Protein AF-A0A8C6VSG3-F1 (afdb_monomer_lite)

Foldseek 3Di:
DQPDPVQQADDDDDDDPPVDDPQVVLCVHDQRRHQQQSHPVSLVCLLLLHDGRAHPQLVVVVVVCVVVVPDQAQEEEEQEDDDPRHRVRNQSVSQPPSVSPDGGNYHYDYDYPVDPPCVVVCVVPPDPVVVVVVVVVVVVD

Sequence (141 aa):
MNRDWRVSGLLVQLPLPDHINERAVCNAIAPEKDVDGFHIVNIGKLCLDQRSMVPATPAAVWEIIKRAGIETVGKNVLVAGRSKNVGMPIAMLLHTDRHHERPGEVETVVWNSRYPFCRPWMMHVMPLQCQAWIHRVKRDV

Radius of gyration: 17.58 Å; chains: 1; bounding box: 39×26×52 Å

Secondary structure (DSSP, 8-state):
-TT-TT---B---SSPPTTS-HHHHHHHS-GGGBTT--SHHHHHHHHTT-S-PPPHHHHHHHHHHHHTT---TT-EEEEE---TTTHHHHHHHHHB-SSSSSB---EEEEE-TT-GGGHHHHHHHS-HHHHHHHHHHTT--

pLDDT: mean 80.68, std 17.27, range [41.03, 97.5]

Structure (mmCIF, N/CA/C/O backbone):
data_AF-A0A8C6VSG3-F1
#
_entry.id   AF-A0A8C6VSG3-F1
#
loop_
_atom_site.group_PDB
_atom_site.id
_atom_site.type_symbol
_atom_site.label_atom_id
_atom_site.label_alt_id
_atom_site.label_comp_id
_atom_site.label_asym_id
_atom_site.label_entity_id
_atom_site.label_seq_id
_atom_site.pdbx_PDB_ins_code
_atom_site.Cartn_x
_atom_site.Cartn_y
_atom_site.Cartn_z
_atom_site.occupancy
_atom_site.B_iso_or_equiv
_atom_site.auth_seq_id
_atom_site.auth_comp_id
_atom_site.auth_asym_id
_atom_site.auth_atom_id
_atom_site.pdbx_PDB_model_num
ATOM 1 N N . MET A 1 1 ? 4.550 -9.377 -21.526 1.00 90.56 1 MET A N 1
ATOM 2 C CA . MET A 1 1 ? 3.550 -9.423 -20.439 1.00 90.56 1 MET A CA 1
ATOM 3 C C . MET A 1 1 ? 2.714 -8.147 -20.356 1.00 90.56 1 MET A C 1
ATOM 5 O O . MET A 1 1 ? 1.538 -8.238 -20.661 1.00 90.56 1 MET A O 1
ATOM 9 N N . ASN A 1 2 ? 3.275 -6.959 -20.067 1.00 95.31 2 ASN A N 1
ATOM 10 C CA . ASN A 1 2 ? 2.485 -5.705 -20.019 1.00 95.31 2 ASN A CA 1
ATOM 11 C C . ASN A 1 2 ? 1.614 -5.471 -21.267 1.00 95.31 2 ASN A C 1
ATOM 13 O O . ASN A 1 2 ? 0.434 -5.165 -21.148 1.00 95.31 2 ASN A O 1
ATOM 17 N N . ARG A 1 3 ? 2.171 -5.698 -22.463 1.00 96.25 3 ARG A N 1
ATOM 18 C CA . ARG A 1 3 ? 1.467 -5.531 -23.747 1.00 96.25 3 ARG A CA 1
ATOM 19 C C . ARG A 1 3 ? 0.557 -6.704 -24.145 1.00 96.25 3 ARG A C 1
ATOM 21 O O . ARG A 1 3 ? -0.116 -6.612 -25.161 1.00 96.25 3 ARG A O 1
ATOM 28 N N . ASP A 1 4 ? 0.554 -7.810 -23.395 1.00 97.19 4 ASP A N 1
ATOM 29 C CA . ASP A 1 4 ? -0.306 -8.961 -23.704 1.00 97.19 4 ASP A CA 1
ATOM 30 C C . ASP A 1 4 ? -1.702 -8.725 -23.116 1.00 97.19 4 ASP A C 1
ATOM 32 O O . ASP A 1 4 ? -1.858 -8.615 -21.899 1.00 97.19 4 ASP A O 1
ATOM 36 N N . TRP A 1 5 ? -2.713 -8.622 -23.975 1.00 95.31 5 TRP A N 1
ATOM 37 C CA . TRP A 1 5 ? -4.105 -8.372 -23.591 1.00 95.31 5 TRP A CA 1
ATOM 38 C C . TRP A 1 5 ? -4.740 -9.541 -22.826 1.00 95.31 5 TRP A C 1
ATOM 40 O O . TRP A 1 5 ? -5.704 -9.333 -22.098 1.00 95.31 5 TRP A O 1
ATOM 50 N N . ARG A 1 6 ? -4.176 -10.752 -22.931 1.00 97.50 6 ARG A N 1
ATOM 51 C CA . ARG A 1 6 ? -4.628 -11.935 -22.178 1.00 97.50 6 ARG A CA 1
ATOM 52 C C . ARG A 1 6 ? -4.174 -11.909 -20.719 1.00 97.50 6 ARG A C 1
ATOM 54 O O . ARG A 1 6 ? -4.649 -12.703 -19.916 1.00 97.50 6 ARG A O 1
ATOM 61 N N . VAL A 1 7 ? -3.236 -11.023 -20.378 1.00 96.94 7 VAL A N 1
ATOM 62 C CA . VAL A 1 7 ? -2.704 -10.869 -19.022 1.00 96.94 7 VAL A CA 1
ATOM 63 C C . VAL A 1 7 ? -3.353 -9.660 -18.365 1.00 96.94 7 VAL A C 1
ATOM 65 O O . VAL A 1 7 ? -3.039 -8.523 -18.719 1.00 96.94 7 VAL A O 1
ATOM 68 N N . SER A 1 8 ? -4.234 -9.901 -17.395 1.00 95.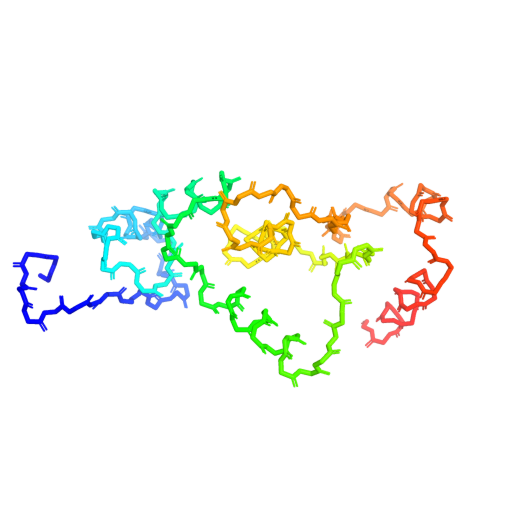56 8 SER A N 1
ATOM 69 C CA . SER A 1 8 ? -4.950 -8.846 -16.662 1.00 95.56 8 SER A CA 1
ATOM 70 C C . SER A 1 8 ? -4.147 -8.246 -15.507 1.00 95.56 8 SER A C 1
ATOM 72 O O . SER A 1 8 ? -4.420 -7.124 -15.101 1.00 95.56 8 SER A O 1
ATOM 74 N N . GLY A 1 9 ? -3.159 -8.975 -14.985 1.00 95.81 9 GLY A N 1
ATOM 75 C CA . GLY A 1 9 ? -2.399 -8.566 -13.811 1.00 95.81 9 GLY A CA 1
ATOM 76 C C . GLY A 1 9 ? -1.030 -9.229 -13.735 1.00 95.81 9 GLY A C 1
ATOM 77 O O . GLY A 1 9 ? -0.816 -10.301 -14.302 1.00 95.81 9 GLY A O 1
ATOM 78 N N . LEU A 1 10 ? -0.105 -8.566 -13.050 1.00 96.25 10 LEU A N 1
ATOM 79 C CA . LEU A 1 10 ? 1.266 -8.993 -12.815 1.00 96.25 10 LEU A CA 1
ATOM 80 C C . LEU A 1 10 ? 1.604 -8.838 -11.338 1.00 96.25 10 LEU A C 1
ATOM 82 O O . LEU A 1 10 ? 1.399 -7.773 -10.760 1.00 96.25 10 LEU A O 1
ATOM 86 N N . LEU A 1 11 ? 2.136 -9.916 -10.772 1.00 94.00 11 LEU A N 1
ATOM 87 C CA . LEU A 1 11 ? 2.572 -10.021 -9.388 1.00 94.00 11 LEU A CA 1
ATOM 88 C C . LEU A 1 11 ? 4.075 -10.291 -9.375 1.00 94.00 11 LEU A C 1
ATOM 90 O O . LEU A 1 11 ? 4.570 -11.079 -10.189 1.00 94.00 11 LEU A O 1
ATOM 94 N N . VAL A 1 12 ? 4.797 -9.643 -8.465 1.00 92.00 12 VAL A N 1
ATOM 95 C CA . VAL A 1 12 ? 6.237 -9.843 -8.278 1.00 92.00 12 VAL A CA 1
ATOM 96 C C . VAL A 1 12 ? 6.465 -10.430 -6.901 1.00 92.00 12 VAL A C 1
ATOM 98 O O . VAL A 1 12 ? 6.236 -9.788 -5.881 1.00 92.00 12 VAL A O 1
ATOM 101 N N . GLN A 1 13 ? 6.973 -11.658 -6.871 1.00 91.25 13 GLN A N 1
ATOM 102 C CA . GLN A 1 13 ? 7.338 -12.293 -5.616 1.00 91.25 13 GLN A CA 1
ATOM 103 C C . GLN A 1 13 ? 8.551 -11.579 -5.003 1.00 91.25 13 GLN A C 1
ATOM 105 O O . GLN A 1 13 ? 9.629 -11.556 -5.593 1.00 91.25 13 GLN A O 1
ATOM 110 N N . LEU A 1 14 ? 8.362 -11.026 -3.805 1.00 89.25 14 LEU A N 1
ATOM 111 C CA . LEU A 1 14 ? 9.407 -10.399 -2.993 1.00 89.25 14 LEU A CA 1
ATOM 112 C C . LEU A 1 14 ? 9.817 -11.329 -1.823 1.00 89.25 14 LEU A C 1
ATOM 114 O O . LEU A 1 14 ? 8.995 -12.154 -1.401 1.00 89.25 14 LEU A O 1
ATOM 118 N N . PRO A 1 15 ? 11.038 -11.195 -1.264 1.00 91.50 15 PRO A N 1
ATOM 119 C CA . PRO A 1 15 ? 12.103 -10.287 -1.700 1.00 91.50 15 PRO A CA 1
ATOM 120 C C . PRO A 1 15 ? 12.810 -10.786 -2.965 1.00 91.50 15 PRO A C 1
ATOM 122 O O . PRO A 1 15 ? 12.874 -11.989 -3.221 1.00 91.50 15 PRO A O 1
ATOM 125 N N . LEU A 1 16 ? 13.358 -9.859 -3.749 1.00 92.25 16 LEU A N 1
ATOM 126 C CA . LEU A 1 16 ? 14.232 -10.210 -4.873 1.00 92.25 16 LEU A CA 1
ATOM 127 C C . LEU A 1 16 ? 15.684 -10.401 -4.396 1.00 92.25 16 LEU A C 1
ATOM 129 O O . LEU A 1 16 ? 16.048 -9.901 -3.332 1.00 92.25 16 LEU A O 1
ATOM 133 N N . PRO A 1 17 ? 16.541 -11.092 -5.175 1.00 96.38 17 PRO A N 1
ATOM 134 C CA . PRO A 1 17 ? 17.979 -11.121 -4.915 1.00 96.38 17 PRO A CA 1
ATOM 135 C C . PRO A 1 17 ? 18.580 -9.710 -4.796 1.00 96.38 17 PRO A C 1
ATOM 137 O O . PRO A 1 17 ? 18.236 -8.836 -5.587 1.00 96.38 17 PRO A O 1
ATOM 140 N N . ASP A 1 18 ? 19.539 -9.514 -3.884 1.00 94.50 18 ASP A N 1
ATOM 141 C CA . ASP A 1 18 ? 20.075 -8.190 -3.497 1.00 94.50 18 ASP A CA 1
ATOM 142 C C . ASP A 1 18 ? 20.621 -7.332 -4.651 1.00 94.50 18 ASP A C 1
ATOM 144 O O . ASP A 1 18 ? 20.648 -6.104 -4.574 1.00 94.50 18 ASP A O 1
ATOM 148 N N . HIS A 1 19 ? 21.074 -7.966 -5.733 1.00 95.81 19 HIS A N 1
ATOM 149 C CA . HIS A 1 19 ? 21.591 -7.272 -6.914 1.00 95.81 19 HIS A CA 1
ATOM 150 C C . HIS A 1 19 ? 20.483 -6.733 -7.837 1.00 95.81 19 HIS A C 1
ATOM 152 O O . HIS A 1 19 ? 20.778 -6.016 -8.794 1.00 95.81 19 HIS A O 1
ATOM 158 N N . ILE A 1 20 ? 19.216 -7.072 -7.581 1.00 96.50 20 ILE A N 1
ATOM 159 C CA . ILE A 1 20 ? 18.061 -6.639 -8.365 1.00 96.50 20 ILE A CA 1
ATOM 160 C C . ILE A 1 20 ? 17.329 -5.526 -7.622 1.00 96.50 20 ILE A C 1
ATOM 162 O O . ILE A 1 20 ? 16.924 -5.655 -6.470 1.00 96.50 20 ILE A O 1
ATOM 166 N N . ASN A 1 21 ? 17.096 -4.414 -8.316 1.00 94.69 21 ASN A N 1
ATOM 167 C CA . ASN A 1 21 ? 16.351 -3.301 -7.750 1.00 94.69 21 ASN A CA 1
ATOM 168 C C . ASN A 1 21 ? 14.841 -3.585 -7.776 1.00 94.69 21 ASN A C 1
ATOM 170 O O . ASN A 1 21 ? 14.185 -3.388 -8.799 1.00 94.69 21 ASN A O 1
ATOM 174 N N . GLU A 1 22 ? 14.285 -3.976 -6.627 1.00 93.00 22 GLU A N 1
ATOM 175 C CA . GLU A 1 22 ? 12.848 -4.233 -6.445 1.00 93.00 22 GLU A CA 1
ATOM 176 C C . GLU A 1 22 ? 11.962 -3.096 -6.958 1.00 93.00 22 GLU A C 1
ATOM 178 O O . GLU A 1 22 ? 10.989 -3.337 -7.667 1.00 93.00 22 GLU A O 1
ATOM 183 N N . ARG A 1 23 ? 12.315 -1.834 -6.676 1.00 91.31 23 ARG A N 1
ATOM 184 C CA . ARG A 1 23 ? 11.511 -0.692 -7.139 1.00 91.31 23 ARG A CA 1
ATOM 185 C C . ARG A 1 23 ? 11.538 -0.547 -8.649 1.00 91.31 23 ARG A C 1
ATOM 187 O O . ARG A 1 23 ? 10.533 -0.139 -9.219 1.00 91.31 23 ARG A O 1
ATOM 194 N N . ALA A 1 24 ? 12.667 -0.836 -9.291 1.00 95.62 24 ALA A N 1
ATOM 195 C CA . ALA A 1 24 ? 12.748 -0.795 -10.745 1.00 95.62 24 ALA A CA 1
ATOM 196 C C . ALA A 1 24 ? 11.845 -1.869 -11.369 1.00 95.62 24 ALA A C 1
ATOM 198 O O . ALA A 1 24 ? 11.131 -1.570 -12.321 1.00 95.62 24 ALA A O 1
ATOM 199 N N . VAL A 1 25 ? 11.816 -3.076 -10.791 1.00 95.50 25 VAL A N 1
ATOM 200 C CA . VAL A 1 25 ? 10.948 -4.169 -11.257 1.00 95.50 25 VAL A CA 1
ATOM 201 C C . VAL A 1 25 ? 9.471 -3.825 -11.053 1.00 95.50 25 VAL A C 1
ATOM 203 O O . VAL A 1 25 ? 8.707 -3.875 -12.015 1.00 95.50 25 VAL A O 1
ATOM 206 N N . CYS A 1 26 ? 9.070 -3.396 -9.852 1.00 94.19 26 CYS A N 1
ATOM 207 C CA . CYS A 1 26 ? 7.680 -3.011 -9.579 1.00 94.19 26 CYS A CA 1
ATOM 208 C C . CYS A 1 26 ? 7.222 -1.841 -10.471 1.00 94.19 26 CYS A C 1
ATOM 210 O O . CYS A 1 26 ? 6.115 -1.858 -11.004 1.00 94.19 26 CYS A O 1
ATOM 212 N N . ASN A 1 27 ? 8.085 -0.847 -10.710 1.00 95.75 27 ASN A N 1
ATOM 213 C CA . ASN A 1 27 ? 7.756 0.284 -11.584 1.00 95.75 27 ASN A CA 1
ATOM 214 C C . ASN A 1 27 ? 7.785 -0.056 -13.084 1.00 95.75 27 ASN A C 1
ATOM 216 O O . ASN A 1 27 ? 7.276 0.723 -13.886 1.00 95.75 27 ASN A O 1
ATOM 220 N N . ALA A 1 28 ? 8.353 -1.196 -13.484 1.00 96.75 28 ALA A N 1
ATOM 221 C CA . ALA A 1 28 ? 8.300 -1.658 -14.870 1.00 96.75 28 ALA A CA 1
ATOM 222 C C . ALA A 1 28 ? 6.939 -2.282 -15.231 1.00 96.75 28 ALA A C 1
ATOM 224 O O . ALA A 1 28 ? 6.621 -2.421 -16.413 1.00 96.75 28 ALA A O 1
ATOM 225 N N . ILE A 1 29 ? 6.131 -2.668 -14.240 1.00 97.00 29 ILE A N 1
ATOM 226 C CA . ILE A 1 29 ? 4.762 -3.163 -14.433 1.00 97.00 29 ILE A CA 1
ATOM 227 C C . ILE A 1 29 ? 3.853 -1.988 -14.789 1.00 97.00 29 ILE A C 1
ATOM 229 O O . ILE A 1 29 ? 3.948 -0.929 -14.173 1.00 97.00 29 ILE A O 1
ATOM 233 N N . ALA A 1 30 ? 2.971 -2.166 -15.775 1.00 97.31 30 ALA A N 1
ATOM 234 C CA . ALA A 1 30 ? 1.971 -1.153 -16.103 1.00 97.31 30 ALA A CA 1
ATOM 235 C C . ALA A 1 30 ? 1.048 -0.912 -14.885 1.00 97.31 30 ALA A C 1
ATOM 237 O O . ALA A 1 30 ? 0.562 -1.900 -14.330 1.00 97.31 30 ALA A O 1
ATOM 238 N N . PRO A 1 31 ? 0.780 0.342 -14.465 1.00 96.44 31 PRO A N 1
ATOM 239 C CA . PRO A 1 31 ? 0.004 0.633 -13.252 1.00 96.44 31 PRO A CA 1
ATOM 240 C C . PRO A 1 31 ? -1.350 -0.087 -13.185 1.00 96.44 31 PRO A C 1
ATOM 242 O O . PRO A 1 31 ? -1.768 -0.542 -12.126 1.00 96.44 31 PRO A O 1
ATOM 245 N N . GLU A 1 32 ? -2.031 -0.216 -14.320 1.00 95.88 32 GLU A N 1
ATOM 246 C CA . GLU A 1 32 ? -3.325 -0.883 -14.459 1.00 95.88 32 GLU A CA 1
ATOM 247 C C . GLU A 1 32 ? -3.256 -2.414 -14.328 1.00 95.88 32 GLU A C 1
ATOM 249 O O . GLU A 1 32 ? -4.282 -3.054 -14.115 1.00 95.88 32 GLU A O 1
ATOM 254 N N . LYS A 1 33 ? -2.057 -3.001 -14.430 1.00 97.06 33 LYS A N 1
ATOM 255 C CA . LYS A 1 33 ? -1.796 -4.437 -14.247 1.00 97.06 33 LYS A CA 1
ATOM 256 C C . LYS A 1 33 ? -1.044 -4.750 -12.954 1.00 97.06 33 LYS A C 1
ATOM 258 O O . LYS A 1 33 ? -0.753 -5.913 -12.700 1.00 97.06 33 LYS A O 1
ATOM 263 N N . ASP A 1 34 ? -0.710 -3.752 -12.149 1.00 95.94 34 ASP A N 1
ATOM 264 C CA . ASP A 1 34 ? 0.005 -3.922 -10.885 1.00 95.94 34 ASP A CA 1
ATOM 265 C C . ASP A 1 34 ? -0.953 -4.403 -9.788 1.00 95.94 34 ASP A C 1
ATOM 267 O O . ASP A 1 34 ? -1.544 -3.606 -9.061 1.00 95.94 34 ASP A O 1
ATOM 271 N N . VAL A 1 35 ? -1.135 -5.722 -9.690 1.00 94.38 35 VAL A N 1
ATOM 272 C CA . VAL A 1 35 ? -2.049 -6.317 -8.699 1.00 94.38 35 VAL A CA 1
ATOM 273 C C . VAL A 1 35 ? -1.478 -6.299 -7.279 1.00 94.38 35 VAL A C 1
ATOM 275 O O . VAL A 1 35 ? -2.240 -6.429 -6.325 1.00 94.38 35 VAL A O 1
ATOM 278 N N . ASP A 1 36 ? -0.165 -6.092 -7.133 1.00 91.50 36 ASP A N 1
ATOM 279 C CA . ASP A 1 36 ? 0.493 -5.917 -5.834 1.00 91.50 36 ASP A CA 1
ATOM 280 C C . ASP A 1 36 ? 0.387 -4.486 -5.297 1.00 91.50 36 ASP A C 1
ATOM 282 O O . ASP A 1 36 ? 0.615 -4.265 -4.108 1.00 91.50 36 ASP A O 1
ATOM 286 N N . GLY A 1 37 ? 0.050 -3.512 -6.148 1.00 92.94 37 GLY A N 1
ATOM 287 C CA . GLY A 1 37 ? -0.124 -2.108 -5.777 1.00 92.94 37 GLY A CA 1
ATOM 288 C C . GLY A 1 37 ? 1.179 -1.372 -5.447 1.00 92.94 37 GLY A C 1
ATOM 289 O O . GLY A 1 37 ? 1.134 -0.332 -4.789 1.00 92.94 37 GLY A O 1
ATOM 290 N N . PHE A 1 38 ? 2.345 -1.889 -5.847 1.00 94.00 38 PHE A N 1
ATOM 291 C CA . PHE A 1 38 ? 3.652 -1.297 -5.522 1.00 94.00 38 PHE A CA 1
ATOM 292 C C . PHE A 1 38 ? 4.182 -0.318 -6.571 1.00 94.00 38 PHE A C 1
ATOM 294 O O . PHE A 1 38 ? 5.219 0.318 -6.350 1.00 94.00 38 PHE A O 1
ATOM 301 N N . HIS A 1 39 ? 3.488 -0.164 -7.695 1.00 95.94 39 HIS A N 1
ATOM 302 C CA . HIS A 1 39 ? 3.833 0.817 -8.707 1.00 95.94 39 HIS A CA 1
ATOM 303 C C . HIS A 1 39 ? 3.675 2.240 -8.143 1.00 95.94 39 HIS A C 1
ATOM 305 O O . HIS A 1 39 ? 2.672 2.576 -7.507 1.00 95.94 39 HIS A O 1
ATOM 311 N N . ILE A 1 40 ? 4.650 3.117 -8.399 1.00 95.00 40 ILE A N 1
ATOM 312 C CA . ILE A 1 40 ? 4.713 4.455 -7.787 1.00 95.00 40 ILE A CA 1
ATOM 313 C C . ILE A 1 40 ? 3.462 5.306 -8.047 1.00 95.00 40 ILE A C 1
ATOM 315 O O . ILE A 1 40 ? 3.017 6.026 -7.158 1.00 95.00 40 ILE A O 1
ATOM 319 N N . VAL A 1 41 ? 2.860 5.188 -9.234 1.00 96.00 41 VAL A N 1
ATOM 320 C CA . VAL A 1 41 ? 1.592 5.850 -9.584 1.00 96.00 41 VAL A CA 1
ATOM 321 C C . VAL A 1 41 ? 0.441 5.352 -8.708 1.00 96.00 41 VAL A C 1
ATOM 323 O O . VAL A 1 41 ? -0.363 6.164 -8.265 1.00 96.00 41 VAL A O 1
ATOM 326 N N . ASN A 1 42 ? 0.357 4.050 -8.424 1.00 94.88 42 ASN A N 1
ATOM 327 C CA . ASN A 1 42 ? -0.712 3.485 -7.599 1.00 94.88 42 ASN A CA 1
ATOM 328 C C . ASN A 1 42 ? -0.588 3.912 -6.136 1.00 94.88 42 ASN A C 1
ATOM 330 O O . ASN A 1 42 ? -1.580 4.333 -5.538 1.00 94.88 42 ASN A O 1
ATOM 334 N N . ILE A 1 43 ? 0.637 3.897 -5.604 1.00 92.81 43 ILE A N 1
ATOM 335 C CA . ILE A 1 43 ? 0.935 4.418 -4.268 1.00 92.81 43 ILE A CA 1
ATOM 336 C C . ILE A 1 43 ? 0.653 5.919 -4.202 1.00 92.81 43 ILE A C 1
ATOM 338 O O . ILE A 1 43 ? -0.040 6.355 -3.295 1.00 92.81 43 ILE A O 1
ATOM 342 N N . GLY A 1 44 ? 1.126 6.711 -5.168 1.00 92.94 44 GLY A N 1
ATOM 343 C CA . GLY A 1 44 ? 0.896 8.157 -5.200 1.00 92.94 44 GLY A CA 1
ATOM 344 C C . GLY A 1 44 ? -0.589 8.516 -5.259 1.00 92.94 44 GLY A C 1
ATOM 345 O O . GLY A 1 44 ? -1.039 9.393 -4.530 1.00 92.94 44 GLY A O 1
ATOM 346 N N . LYS A 1 45 ? -1.370 7.787 -6.062 1.00 92.25 45 LYS A N 1
ATOM 347 C CA . LYS A 1 45 ? -2.831 7.905 -6.088 1.00 92.25 45 LYS A CA 1
ATOM 348 C C . LYS A 1 45 ? -3.458 7.544 -4.742 1.00 92.25 45 LYS A C 1
ATOM 350 O O . LYS A 1 45 ? -4.280 8.308 -4.260 1.00 92.25 45 LYS A O 1
ATOM 355 N N . LEU A 1 46 ? -3.025 6.456 -4.100 1.00 90.38 46 LEU A N 1
ATOM 356 C CA . LEU A 1 46 ? -3.480 6.099 -2.750 1.00 90.38 46 LEU A CA 1
ATOM 357 C C . LEU A 1 46 ? -3.168 7.216 -1.742 1.00 90.38 46 LEU A C 1
ATOM 359 O O . LEU A 1 46 ? -4.003 7.532 -0.902 1.00 90.38 46 LEU A O 1
ATOM 363 N N . CYS A 1 47 ? -1.992 7.844 -1.841 1.00 88.69 47 CYS A N 1
ATOM 364 C CA . CYS A 1 47 ? -1.610 8.956 -0.972 1.00 88.69 47 CYS A CA 1
ATOM 365 C C . CYS A 1 47 ? -2.533 10.173 -1.105 1.00 88.69 47 CYS A C 1
ATOM 367 O O . CYS A 1 47 ? -2.705 10.912 -0.141 1.00 88.69 47 CYS A O 1
ATOM 369 N N . LEU A 1 48 ? -3.065 10.395 -2.305 1.00 88.62 48 LEU A N 1
ATOM 370 C CA . LEU A 1 48 ? -3.945 11.511 -2.644 1.00 88.62 48 LEU A CA 1
ATOM 371 C C . LEU A 1 48 ? -5.429 11.147 -2.529 1.00 88.62 48 LEU A C 1
ATOM 373 O O . LEU A 1 48 ? -6.261 11.901 -3.023 1.00 88.62 48 LEU A O 1
ATOM 377 N N . ASP A 1 49 ? -5.741 9.986 -1.947 1.00 85.88 49 ASP A N 1
ATOM 378 C CA . ASP A 1 49 ? -7.081 9.406 -1.932 1.00 85.88 49 ASP A CA 1
ATOM 379 C C . ASP A 1 49 ? -7.738 9.409 -3.323 1.00 85.88 49 ASP A C 1
ATOM 381 O O . ASP A 1 49 ? -8.812 9.953 -3.560 1.00 85.88 49 ASP A O 1
ATOM 385 N N . GLN A 1 50 ? -7.040 8.827 -4.294 1.00 87.94 50 GLN A N 1
ATOM 386 C CA . GLN A 1 50 ? -7.535 8.608 -5.647 1.00 87.94 50 GLN A CA 1
ATOM 387 C C . GLN A 1 50 ? -7.686 7.115 -5.925 1.00 87.94 50 GLN A C 1
ATOM 389 O O . GLN A 1 50 ? -6.993 6.271 -5.355 1.00 87.94 50 GLN A O 1
ATOM 394 N N . ARG A 1 51 ? -8.555 6.779 -6.883 1.00 87.56 51 ARG A N 1
ATOM 395 C CA . ARG A 1 51 ? -8.733 5.399 -7.352 1.00 87.56 51 ARG A CA 1
ATOM 396 C C . ARG A 1 51 ? -7.427 4.826 -7.905 1.00 87.56 51 ARG A C 1
ATOM 398 O O . ARG A 1 51 ? -6.911 5.295 -8.923 1.00 87.56 51 ARG A O 1
ATOM 405 N N . SER A 1 52 ? -6.942 3.763 -7.277 1.00 91.31 52 SER A N 1
ATOM 406 C CA . SER A 1 52 ? -5.783 2.985 -7.714 1.00 91.31 52 SER A CA 1
ATOM 407 C C . SER A 1 52 ? -5.849 1.543 -7.219 1.00 91.31 52 SER A C 1
ATOM 409 O O . SER A 1 52 ? -6.711 1.184 -6.414 1.00 91.31 52 SER A O 1
ATOM 411 N N . MET A 1 53 ? -4.918 0.718 -7.703 1.00 92.56 53 MET A N 1
ATOM 412 C CA . MET A 1 53 ? -4.612 -0.548 -7.044 1.00 92.56 53 MET A CA 1
ATOM 413 C C . MET A 1 53 ? -3.978 -0.249 -5.682 1.00 92.56 53 MET A C 1
ATOM 415 O O . MET A 1 53 ? -3.038 0.538 -5.580 1.00 92.56 53 MET A O 1
ATOM 419 N N . VAL A 1 54 ? -4.510 -0.864 -4.631 1.00 92.38 54 VAL A N 1
ATOM 420 C CA . VAL A 1 54 ? -4.016 -0.709 -3.258 1.00 92.38 54 VAL A CA 1
ATOM 421 C C . VAL A 1 54 ? -3.148 -1.913 -2.927 1.00 92.38 54 VAL A C 1
ATOM 423 O O . VAL A 1 54 ? -3.516 -3.022 -3.320 1.00 92.38 54 VAL A O 1
ATOM 426 N N . PRO A 1 55 ? -2.048 -1.748 -2.171 1.00 93.88 55 PRO A N 1
ATOM 427 C CA . PRO A 1 55 ? -1.239 -2.893 -1.815 1.00 93.88 55 PRO A CA 1
ATOM 428 C C . PRO A 1 55 ? -2.038 -3.990 -1.114 1.00 93.88 55 PRO A C 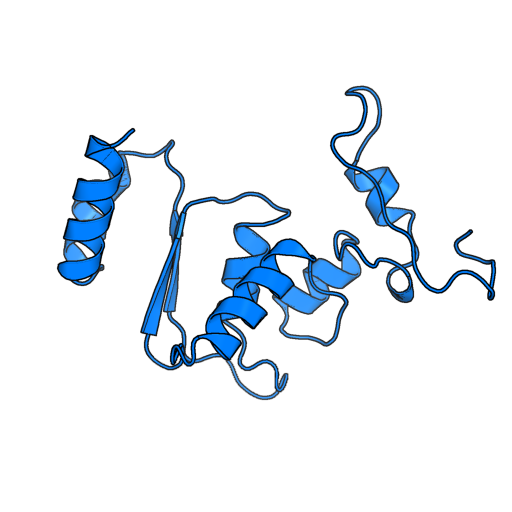1
ATOM 430 O O . PRO A 1 55 ? -2.838 -3.715 -0.212 1.00 93.88 55 PRO A O 1
ATOM 433 N N . ALA A 1 56 ? -1.806 -5.233 -1.537 1.00 92.31 56 ALA A N 1
ATOM 434 C CA . ALA A 1 56 ? -2.656 -6.370 -1.190 1.00 92.31 56 ALA A CA 1
ATOM 435 C C . ALA A 1 56 ? -2.796 -6.572 0.330 1.00 92.31 56 ALA A C 1
ATOM 437 O O . ALA A 1 56 ? -3.902 -6.776 0.830 1.00 92.31 56 ALA A O 1
ATOM 438 N N . THR A 1 57 ? -1.701 -6.448 1.089 1.00 93.00 57 THR A N 1
ATOM 439 C CA . THR A 1 57 ? -1.721 -6.617 2.552 1.00 93.00 57 THR A CA 1
ATOM 440 C C . THR A 1 57 ? -2.547 -5.534 3.265 1.00 93.00 57 THR A C 1
ATOM 442 O O . THR A 1 57 ? -3.455 -5.895 4.014 1.00 93.00 57 THR A O 1
ATOM 445 N N . PRO A 1 58 ? -2.319 -4.223 3.047 1.00 93.12 58 PRO A N 1
ATOM 446 C CA . PRO A 1 58 ? -3.224 -3.177 3.529 1.00 93.12 58 PRO A CA 1
ATOM 447 C C . PRO A 1 58 ? -4.689 -3.388 3.140 1.00 93.12 58 PRO A C 1
ATOM 449 O O . PRO A 1 58 ? -5.575 -3.245 3.982 1.00 93.12 58 PRO A O 1
ATOM 452 N N . ALA A 1 59 ? -4.953 -3.762 1.885 1.00 91.81 59 ALA A N 1
ATOM 453 C CA . ALA A 1 59 ? -6.310 -4.028 1.421 1.00 91.81 59 ALA A CA 1
ATOM 454 C C . ALA A 1 59 ? -6.960 -5.185 2.198 1.00 91.81 59 ALA A C 1
ATOM 456 O O . ALA A 1 59 ? -8.116 -5.072 2.607 1.00 91.81 59 ALA A O 1
ATOM 457 N N . ALA A 1 60 ? -6.209 -6.255 2.470 1.00 93.06 60 ALA A N 1
ATOM 458 C CA . ALA A 1 60 ? -6.670 -7.386 3.267 1.00 93.06 60 ALA A CA 1
ATOM 459 C C . ALA A 1 60 ? -6.951 -6.997 4.728 1.00 93.06 60 ALA A C 1
ATOM 461 O O . ALA A 1 60 ? -8.007 -7.346 5.250 1.00 93.06 60 ALA A O 1
ATOM 462 N N . VAL A 1 61 ? -6.057 -6.239 5.377 1.00 92.44 61 VAL A N 1
ATOM 463 C CA . VAL A 1 61 ? -6.267 -5.739 6.753 1.00 92.44 61 VAL A CA 1
ATOM 464 C C . VAL A 1 61 ? -7.548 -4.913 6.841 1.00 92.44 61 VAL A C 1
ATOM 466 O O . VAL A 1 61 ? -8.348 -5.104 7.753 1.00 92.44 61 VAL A O 1
ATOM 469 N N . TRP A 1 62 ? -7.779 -4.037 5.867 1.00 89.19 62 TRP A N 1
ATOM 470 C CA . TRP A 1 62 ? -9.006 -3.252 5.798 1.00 89.19 62 TRP A CA 1
ATOM 471 C C . TRP A 1 62 ? -10.261 -4.116 5.641 1.00 89.19 62 TRP A C 1
ATOM 473 O O . TRP A 1 62 ? -11.252 -3.910 6.340 1.00 89.19 62 TRP A O 1
ATOM 483 N N . GLU A 1 63 ? -10.232 -5.106 4.749 1.00 91.06 63 GLU A N 1
ATOM 484 C CA . GLU A 1 63 ? -11.368 -6.014 4.576 1.00 91.06 63 GLU A CA 1
ATOM 485 C C . GLU A 1 63 ? -11.636 -6.852 5.833 1.00 91.06 63 GLU A C 1
ATOM 487 O O . GLU A 1 63 ? -12.796 -7.106 6.157 1.00 91.06 63 GLU A O 1
ATOM 492 N N . ILE A 1 64 ? -10.599 -7.216 6.593 1.00 93.81 64 ILE A N 1
ATOM 493 C CA . ILE A 1 64 ? -10.752 -7.859 7.905 1.00 93.81 64 ILE A CA 1
ATOM 494 C C . ILE A 1 64 ? -11.461 -6.919 8.890 1.00 93.81 64 ILE A C 1
ATOM 496 O O . ILE A 1 64 ? -12.440 -7.333 9.507 1.00 93.81 64 ILE A O 1
ATOM 500 N N . ILE A 1 65 ? -11.025 -5.658 9.007 1.00 89.38 65 ILE A N 1
ATOM 501 C CA . ILE A 1 65 ? -11.648 -4.644 9.881 1.00 89.38 65 ILE A CA 1
ATOM 502 C C . ILE A 1 65 ? -13.137 -4.478 9.548 1.00 89.38 65 ILE A C 1
ATOM 504 O O . ILE A 1 65 ? -13.984 -4.538 10.441 1.00 89.38 65 ILE A O 1
ATOM 508 N N . LYS A 1 66 ? -13.466 -4.351 8.255 1.00 86.75 66 LYS A N 1
ATOM 509 C CA . LYS A 1 66 ? -14.851 -4.233 7.782 1.00 86.75 66 LYS A CA 1
ATOM 510 C C . LYS A 1 66 ? -15.695 -5.451 8.128 1.00 86.75 66 LYS A C 1
ATOM 512 O O . LYS A 1 66 ? -16.793 -5.307 8.655 1.00 86.75 66 LYS A O 1
ATOM 517 N N . ARG A 1 67 ? -15.198 -6.656 7.835 1.00 92.19 67 ARG A N 1
ATOM 518 C CA . ARG A 1 67 ? -15.922 -7.909 8.111 1.00 92.19 67 ARG A CA 1
ATOM 519 C C . ARG A 1 67 ? -16.086 -8.175 9.605 1.00 92.19 67 ARG A C 1
ATOM 521 O O . ARG A 1 67 ? -17.036 -8.844 9.989 1.00 92.19 67 ARG A O 1
ATOM 528 N N . ALA A 1 68 ? -15.192 -7.637 10.431 1.00 94.25 68 ALA A N 1
ATOM 529 C CA . ALA A 1 68 ? -15.299 -7.679 11.883 1.00 94.25 68 ALA A CA 1
ATOM 530 C C . ALA A 1 68 ? -16.320 -6.672 12.453 1.00 94.25 68 ALA A C 1
ATOM 532 O O . ALA A 1 68 ? -16.591 -6.715 13.650 1.00 94.25 68 ALA A O 1
ATOM 533 N N . GLY A 1 69 ? -16.879 -5.771 11.634 1.00 89.06 69 GLY A N 1
ATOM 534 C CA . GLY A 1 69 ? -17.828 -4.750 12.089 1.00 89.06 69 GLY A CA 1
ATOM 535 C C . GLY A 1 69 ? -17.195 -3.678 12.980 1.00 89.06 69 GLY A C 1
ATOM 536 O O . GLY A 1 69 ? -17.886 -3.077 13.799 1.00 89.06 69 GLY A O 1
ATOM 537 N N . ILE A 1 70 ? -15.883 -3.455 12.860 1.00 86.12 70 ILE A N 1
ATOM 538 C CA . ILE A 1 70 ? -15.169 -2.451 13.653 1.00 86.12 70 ILE A CA 1
ATOM 539 C C . ILE A 1 70 ? -15.369 -1.080 13.002 1.00 86.12 70 ILE A C 1
ATOM 541 O O . ILE A 1 70 ? -14.914 -0.840 11.885 1.00 86.12 70 ILE A O 1
ATOM 545 N N . GLU A 1 71 ? -16.029 -0.171 13.717 1.00 84.69 71 GLU A N 1
ATOM 546 C CA . GLU A 1 71 ? -16.159 1.227 13.311 1.00 84.69 71 GLU A CA 1
ATOM 547 C C . GLU A 1 71 ? -14.805 1.939 13.428 1.00 84.69 71 GLU A C 1
ATOM 549 O O . GLU A 1 71 ? -14.195 1.956 14.499 1.00 84.69 71 GLU A O 1
ATOM 554 N N . THR A 1 72 ? -14.331 2.525 12.328 1.00 81.81 72 THR A N 1
ATOM 555 C CA . THR A 1 72 ? -13.055 3.256 12.280 1.00 81.81 72 THR A CA 1
ATOM 556 C C . THR A 1 72 ? -13.228 4.769 12.351 1.00 81.81 72 THR A C 1
ATOM 558 O O . THR A 1 72 ? -12.313 5.454 12.793 1.00 81.81 72 THR A O 1
ATOM 561 N N . VAL A 1 73 ? -14.388 5.288 11.942 1.00 82.81 73 VAL A N 1
ATOM 562 C CA . VAL A 1 73 ? -14.701 6.725 11.908 1.00 82.81 73 VAL A CA 1
ATOM 563 C C . VAL A 1 73 ? -14.606 7.318 13.317 1.00 82.81 73 VAL A C 1
ATOM 565 O O . VAL A 1 73 ? -15.123 6.746 14.279 1.00 82.81 73 VAL A O 1
ATOM 568 N N . GLY A 1 74 ? -13.885 8.434 13.456 1.00 80.75 74 GLY A N 1
ATOM 569 C CA . GLY A 1 74 ? -13.662 9.105 14.737 1.00 80.75 74 GLY A CA 1
ATOM 570 C C . GLY A 1 74 ? -12.799 8.316 15.728 1.00 80.75 74 GLY A C 1
ATOM 571 O O . GLY A 1 74 ? -12.772 8.649 16.915 1.00 80.75 74 GLY A O 1
ATOM 572 N N . LYS A 1 75 ? -12.129 7.240 15.292 1.00 84.12 75 LYS A N 1
ATOM 573 C CA . LYS A 1 75 ? -11.223 6.454 16.139 1.00 84.12 75 LYS A CA 1
ATOM 574 C C . LYS A 1 75 ? -9.766 6.827 15.899 1.00 84.12 75 LYS A C 1
ATOM 576 O O . LYS A 1 75 ? -9.370 7.255 14.818 1.00 84.12 75 LYS A O 1
ATOM 581 N N . ASN A 1 76 ? -8.958 6.542 16.915 1.00 85.56 76 ASN A N 1
ATOM 582 C CA . ASN A 1 76 ? -7.511 6.682 16.856 1.00 85.56 76 ASN A CA 1
ATOM 583 C C . ASN A 1 76 ? -6.892 5.330 16.516 1.00 85.56 76 ASN A C 1
ATOM 585 O O . ASN A 1 76 ? -7.097 4.353 17.243 1.00 85.56 76 ASN A O 1
ATOM 589 N N . VAL A 1 77 ? -6.099 5.273 15.448 1.00 86.75 77 VAL A N 1
ATOM 590 C CA . VAL A 1 77 ? -5.421 4.049 15.016 1.00 86.75 77 VAL A CA 1
ATOM 591 C C . VAL A 1 77 ? -3.910 4.188 15.164 1.00 86.75 77 VAL A C 1
ATOM 593 O O . VAL A 1 77 ? -3.297 5.146 14.698 1.00 86.75 77 VAL A O 1
ATOM 596 N N . LEU A 1 78 ? -3.289 3.193 15.802 1.00 88.25 78 LEU A N 1
ATOM 597 C CA . LEU A 1 78 ? -1.838 3.056 15.868 1.00 88.25 78 LEU A CA 1
ATOM 598 C C . LEU A 1 78 ? -1.367 2.028 14.843 1.00 88.25 78 LEU A C 1
ATOM 600 O O . LEU A 1 78 ? -1.651 0.838 14.968 1.00 88.25 78 LEU A O 1
ATOM 604 N N . VAL A 1 79 ? -0.551 2.471 13.893 1.00 90.06 79 VAL A N 1
ATOM 605 C CA . VAL A 1 79 ? 0.165 1.581 12.982 1.00 90.06 79 VAL A CA 1
ATOM 606 C C . VAL A 1 79 ? 1.590 1.387 13.489 1.00 90.06 79 VAL A C 1
ATOM 608 O O . VAL A 1 79 ? 2.429 2.289 13.436 1.00 90.06 79 VAL A O 1
ATOM 611 N N . ALA A 1 80 ? 1.883 0.188 13.987 1.00 88.00 80 ALA A N 1
ATOM 612 C CA . ALA A 1 80 ? 3.220 -0.193 14.427 1.00 88.00 80 AL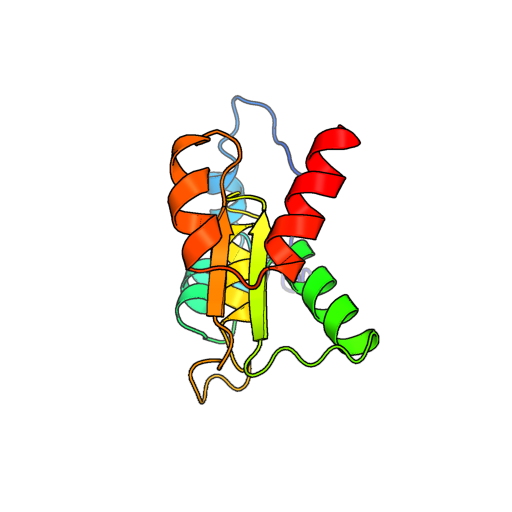A A CA 1
ATOM 613 C C . ALA A 1 80 ? 4.046 -0.717 13.240 1.00 88.00 80 ALA A C 1
ATOM 615 O O . ALA A 1 80 ? 4.021 -1.900 12.913 1.00 88.00 80 ALA A O 1
ATOM 616 N N . GLY A 1 81 ? 4.797 0.174 12.594 1.00 84.88 81 GLY A N 1
ATOM 617 C CA . GLY A 1 81 ? 5.651 -0.150 11.453 1.00 84.88 81 GLY A CA 1
ATOM 618 C C . GLY A 1 81 ? 5.552 0.889 10.340 1.00 84.88 81 GLY A C 1
ATOM 619 O O . GLY A 1 81 ? 4.480 1.389 10.027 1.00 84.88 81 GLY A O 1
ATOM 620 N N . ARG A 1 82 ? 6.690 1.196 9.705 1.00 86.94 82 ARG A N 1
ATOM 621 C CA . ARG A 1 82 ? 6.812 2.235 8.660 1.00 86.94 82 ARG A CA 1
ATOM 622 C C . ARG A 1 82 ? 7.273 1.698 7.304 1.00 86.94 82 ARG A C 1
ATOM 624 O O . ARG A 1 82 ? 7.915 2.415 6.534 1.00 86.94 82 ARG A O 1
ATOM 631 N N . SER A 1 83 ? 7.066 0.406 7.051 1.00 88.75 83 SER A N 1
ATOM 632 C CA . SER A 1 83 ? 7.469 -0.188 5.776 1.00 88.75 83 SER A CA 1
ATOM 633 C C . SER A 1 83 ? 6.722 0.495 4.631 1.00 88.75 83 SER A C 1
ATOM 635 O O . SER A 1 83 ? 5.559 0.876 4.767 1.00 88.75 83 SER A O 1
ATOM 637 N N . LYS A 1 84 ? 7.403 0.652 3.495 1.00 85.50 84 LYS A N 1
ATOM 638 C CA . LYS A 1 84 ? 6.825 1.309 2.314 1.00 85.50 84 LYS A CA 1
ATOM 639 C C . LYS A 1 84 ? 5.712 0.484 1.663 1.00 85.50 84 LYS A C 1
ATOM 641 O O . LYS A 1 84 ? 4.883 1.053 0.973 1.00 85.50 84 LYS A O 1
ATOM 646 N N . ASN A 1 85 ? 5.683 -0.820 1.936 1.00 86.19 85 ASN A N 1
ATOM 647 C CA . ASN A 1 85 ? 4.775 -1.770 1.296 1.00 86.19 85 ASN A CA 1
ATOM 648 C C . ASN A 1 85 ? 3.554 -2.104 2.172 1.00 86.19 85 ASN A C 1
ATOM 650 O O . ASN A 1 85 ? 2.527 -2.515 1.647 1.00 86.19 85 ASN A O 1
ATOM 654 N N . VAL A 1 86 ? 3.657 -1.947 3.502 1.00 91.00 86 VAL A N 1
ATOM 655 C CA . VAL A 1 86 ? 2.579 -2.323 4.438 1.00 91.00 86 VAL A CA 1
ATOM 656 C C . VAL A 1 86 ? 2.235 -1.185 5.389 1.00 91.00 86 VAL A C 1
ATOM 658 O O . VAL A 1 86 ? 1.126 -0.674 5.327 1.00 91.00 86 VAL A O 1
ATOM 661 N N . GLY A 1 87 ? 3.180 -0.757 6.233 1.00 91.25 87 GLY A N 1
ATOM 662 C CA . GLY A 1 87 ? 2.907 0.179 7.329 1.00 91.25 87 GLY A CA 1
ATOM 663 C C . GLY A 1 87 ? 2.445 1.560 6.865 1.00 91.25 87 GLY A C 1
ATOM 664 O O . GLY A 1 87 ? 1.431 2.062 7.335 1.00 91.25 87 GLY A O 1
ATOM 665 N N . MET A 1 88 ? 3.145 2.164 5.902 1.00 90.19 88 MET A N 1
ATOM 666 C CA . MET A 1 88 ? 2.702 3.451 5.359 1.00 90.19 88 MET A CA 1
ATOM 667 C C . MET A 1 88 ? 1.392 3.308 4.563 1.00 90.19 88 MET A C 1
ATOM 669 O O . MET A 1 88 ? 0.454 4.043 4.857 1.00 90.19 88 MET A O 1
ATOM 673 N N . PRO A 1 89 ? 1.251 2.346 3.627 1.00 92.56 89 PRO A N 1
ATOM 674 C CA . PRO A 1 89 ? 0.005 2.203 2.877 1.00 92.56 89 PRO A CA 1
ATOM 675 C C . PRO A 1 89 ? -1.242 1.913 3.725 1.00 92.56 89 PRO A C 1
ATOM 677 O O . PRO A 1 89 ? -2.291 2.470 3.424 1.00 92.56 89 PRO A O 1
ATOM 680 N N . ILE A 1 90 ? -1.164 1.092 4.785 1.00 92.62 90 ILE A N 1
ATOM 681 C CA . ILE A 1 90 ? -2.332 0.864 5.658 1.00 92.62 90 ILE A CA 1
ATOM 682 C C . ILE A 1 90 ? -2.700 2.122 6.439 1.00 92.62 90 ILE A C 1
ATOM 684 O O . ILE A 1 90 ? -3.880 2.404 6.600 1.00 92.62 90 ILE A O 1
ATOM 688 N N . ALA A 1 91 ? -1.709 2.910 6.865 1.00 91.06 91 ALA A N 1
ATOM 689 C CA . ALA A 1 91 ? -1.967 4.177 7.534 1.00 91.06 91 ALA A CA 1
ATOM 690 C C . ALA A 1 91 ? -2.713 5.156 6.618 1.00 91.06 91 ALA A C 1
ATOM 692 O O . ALA A 1 91 ? -3.661 5.801 7.048 1.00 91.06 91 ALA A O 1
ATOM 693 N N . MET A 1 92 ? -2.324 5.211 5.343 1.00 89.62 92 MET A N 1
ATOM 694 C CA . MET A 1 92 ? -3.022 6.020 4.343 1.00 89.62 92 MET A CA 1
ATOM 695 C C . MET A 1 92 ? -4.429 5.495 4.096 1.00 89.62 92 MET A C 1
ATOM 697 O O . MET A 1 92 ? -5.372 6.264 4.136 1.00 89.62 92 MET A O 1
ATOM 701 N N . LEU A 1 93 ? -4.588 4.183 3.928 1.00 88.25 93 LEU A N 1
ATOM 702 C CA . LEU A 1 93 ? -5.882 3.557 3.668 1.00 88.25 93 LEU A CA 1
ATOM 703 C C . LEU A 1 93 ? -6.897 3.749 4.802 1.00 88.25 93 LEU A C 1
ATOM 705 O O . LEU A 1 93 ? -8.091 3.809 4.542 1.00 88.25 93 LEU A O 1
ATOM 709 N N . LEU A 1 94 ? -6.427 3.808 6.048 1.00 87.75 94 LEU A N 1
ATOM 710 C CA . LEU A 1 94 ? -7.260 4.090 7.218 1.00 87.75 94 LEU A CA 1
ATOM 711 C C . LEU A 1 94 ? -7.629 5.572 7.324 1.00 87.75 94 LEU A C 1
ATOM 713 O O . LEU A 1 94 ? -8.629 5.893 7.952 1.00 87.75 94 LEU A O 1
ATOM 717 N N . HIS A 1 95 ? -6.831 6.455 6.723 1.00 81.56 95 HIS A N 1
ATOM 718 C CA . HIS A 1 95 ? -7.060 7.896 6.705 1.00 81.56 95 HIS A CA 1
ATOM 719 C C . HIS A 1 95 ? -8.056 8.338 5.622 1.00 81.56 95 HIS A C 1
ATOM 721 O O . HIS A 1 95 ? -8.479 9.490 5.626 1.00 81.56 95 HIS A O 1
ATOM 727 N N . THR A 1 96 ? -8.437 7.461 4.689 1.00 75.00 96 THR A N 1
ATOM 728 C CA . THR A 1 96 ? -9.389 7.802 3.624 1.00 75.00 96 THR A CA 1
AT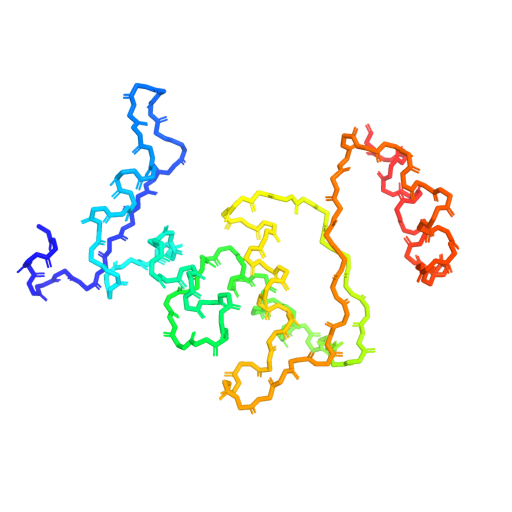OM 729 C C . THR A 1 96 ? -10.814 7.361 3.947 1.00 75.00 96 THR A C 1
ATOM 731 O O . THR A 1 96 ? -11.028 6.392 4.676 1.00 75.00 96 THR A O 1
ATOM 734 N N . ASP A 1 97 ? -11.810 8.055 3.387 1.00 68.75 97 ASP A N 1
ATOM 735 C CA . ASP A 1 97 ? -13.221 7.638 3.448 1.00 68.75 97 ASP A CA 1
ATOM 736 C C . ASP A 1 97 ? -13.587 6.616 2.348 1.00 68.75 97 ASP A C 1
ATOM 738 O O . ASP A 1 97 ? -14.685 6.057 2.344 1.00 68.75 97 ASP A O 1
ATOM 742 N N . ARG A 1 98 ? -12.646 6.364 1.419 1.00 61.44 98 ARG A N 1
ATOM 743 C CA . ARG A 1 98 ? -12.751 5.545 0.196 1.00 61.44 98 ARG A CA 1
ATOM 744 C C . ARG A 1 98 ? -13.814 5.960 -0.821 1.00 61.44 98 ARG A C 1
ATOM 746 O O . ARG A 1 98 ? -13.863 5.350 -1.894 1.00 61.44 98 ARG A O 1
ATOM 753 N N . HIS A 1 99 ? -14.632 6.962 -0.528 1.00 62.06 99 HIS A N 1
ATOM 754 C CA . HIS A 1 99 ? -15.513 7.572 -1.512 1.00 62.06 99 HIS A CA 1
ATOM 755 C C . HIS A 1 99 ? -14.754 8.549 -2.413 1.00 62.06 99 HIS A C 1
ATOM 757 O O . HIS A 1 99 ? -15.298 8.946 -3.439 1.00 62.06 99 HIS A O 1
ATOM 763 N N . HIS A 1 100 ? -13.487 8.859 -2.092 1.00 64.31 100 HIS A N 1
ATOM 764 C CA . HIS A 1 100 ? -12.681 9.866 -2.796 1.00 64.31 100 HIS A CA 1
ATOM 765 C C . HIS A 1 100 ? -13.355 11.246 -2.744 1.00 64.31 100 HIS A C 1
ATOM 767 O O . HIS A 1 100 ? -13.133 12.092 -3.610 1.00 64.31 100 HIS A O 1
ATOM 773 N N . GLU A 1 101 ? -14.235 11.444 -1.758 1.00 48.69 101 GLU A N 1
ATOM 774 C CA . GLU A 1 101 ? -15.152 12.579 -1.654 1.00 48.69 101 GLU A CA 1
ATOM 775 C C . GLU A 1 101 ? -14.878 13.409 -0.396 1.00 48.69 101 GLU A C 1
ATOM 777 O O . GLU A 1 101 ? -15.097 14.624 -0.423 1.00 48.69 101 GLU A O 1
ATOM 782 N N . ARG A 1 102 ? -14.386 12.802 0.697 1.00 47.16 102 ARG A N 1
ATOM 783 C CA . ARG A 1 102 ? -14.091 13.496 1.959 1.00 47.16 102 ARG A CA 1
ATOM 784 C C . ARG A 1 102 ? -12.808 12.969 2.621 1.00 47.16 102 ARG A C 1
ATOM 786 O O . ARG A 1 102 ? -12.476 11.793 2.500 1.00 47.16 102 ARG A O 1
ATOM 793 N N . PRO A 1 103 ? -12.086 13.813 3.377 1.00 53.72 103 PRO A N 1
ATOM 794 C CA . PRO A 1 103 ? -11.020 13.340 4.258 1.00 53.72 103 PRO A CA 1
ATOM 795 C C . PRO A 1 103 ? -11.589 12.329 5.265 1.00 53.72 103 PRO A C 1
ATOM 797 O O . PRO A 1 103 ? -12.632 12.592 5.865 1.00 53.72 103 PRO A O 1
ATOM 800 N N . GLY A 1 104 ? -10.928 11.185 5.465 1.00 61.41 104 GLY A N 1
ATOM 801 C CA . GLY A 1 104 ? -11.364 10.214 6.465 1.00 61.41 104 GLY A CA 1
ATOM 802 C C . GLY A 1 104 ? -11.194 10.772 7.878 1.00 61.41 104 GLY A C 1
ATOM 803 O O . GLY A 1 104 ? -10.180 11.381 8.214 1.00 61.41 104 GLY A O 1
AT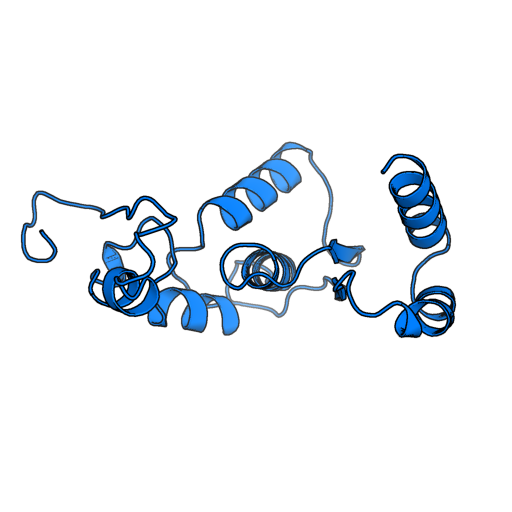OM 804 N N . GLU A 1 105 ? -12.186 10.547 8.735 1.00 63.38 105 GLU A N 1
ATOM 805 C CA . GLU A 1 105 ? -12.229 11.085 10.105 1.00 63.38 105 GLU A CA 1
ATOM 806 C C . GLU A 1 105 ? -11.426 10.224 11.101 1.00 63.38 105 GLU A C 1
ATOM 808 O O . GLU A 1 105 ? -11.785 10.102 12.271 1.00 63.38 105 GLU A O 1
ATOM 813 N N . VAL A 1 106 ? -10.366 9.563 10.630 1.00 75.12 106 VAL A N 1
ATOM 814 C CA . VAL A 1 106 ? -9.525 8.667 11.434 1.00 75.12 106 VAL A CA 1
ATOM 815 C C . VAL A 1 106 ? -8.186 9.333 11.704 1.00 75.12 106 VAL A C 1
ATOM 817 O O . VAL A 1 106 ? -7.410 9.625 10.785 1.00 75.12 106 VAL A O 1
ATOM 820 N N . GLU A 1 107 ? -7.867 9.504 12.983 1.00 74.50 107 GLU A N 1
ATOM 821 C CA . GLU A 1 107 ? -6.543 9.949 13.399 1.00 74.50 107 GLU A CA 1
ATOM 822 C C . GLU A 1 107 ? -5.588 8.754 13.398 1.00 74.50 107 GLU A C 1
ATOM 824 O O . GLU A 1 107 ? -5.729 7.808 14.178 1.00 74.50 107 GLU A O 1
ATOM 829 N N . THR A 1 108 ? -4.598 8.783 12.507 1.00 76.19 108 THR A N 1
ATOM 830 C CA . THR A 1 108 ? -3.636 7.687 12.364 1.00 76.19 108 THR A CA 1
ATOM 831 C C . THR A 1 108 ? -2.247 8.108 12.825 1.00 76.19 108 THR A C 1
ATOM 833 O O . THR A 1 108 ? -1.660 9.056 12.308 1.00 76.19 108 THR A O 1
ATOM 836 N N . VAL A 1 109 ? -1.677 7.349 13.761 1.00 79.81 109 VAL A N 1
ATOM 837 C CA . VAL A 1 109 ? -0.302 7.526 14.240 1.00 79.81 109 VAL A CA 1
ATOM 838 C C . VAL A 1 109 ? 0.558 6.367 13.744 1.00 79.81 109 VAL A C 1
ATOM 840 O O . VAL A 1 109 ? 0.276 5.204 14.031 1.00 79.81 109 VAL A O 1
ATOM 843 N N . VAL A 1 110 ? 1.644 6.673 13.030 1.00 80.12 110 VAL A N 1
ATOM 844 C CA . VAL A 1 110 ? 2.623 5.673 12.574 1.00 80.12 110 VAL A CA 1
ATOM 845 C C . VAL A 1 110 ? 3.823 5.656 13.517 1.00 80.12 110 VAL A C 1
ATOM 847 O O . VAL A 1 110 ? 4.482 6.676 13.718 1.00 80.12 110 VAL A O 1
ATOM 850 N N . TRP A 1 111 ? 4.147 4.488 14.072 1.00 79.38 111 TRP A N 1
ATOM 851 C CA . TRP A 1 111 ? 5.238 4.323 15.034 1.00 79.38 111 TRP A CA 1
ATOM 852 C C . TRP A 1 111 ? 6.367 3.420 14.521 1.00 79.38 111 TRP A C 1
ATOM 854 O O . TRP A 1 111 ? 6.153 2.453 13.789 1.00 79.38 111 TRP A O 1
ATOM 864 N N . ASN A 1 112 ? 7.598 3.723 14.945 1.00 76.19 112 ASN A N 1
ATOM 865 C CA . ASN A 1 112 ? 8.799 2.940 14.662 1.00 76.19 112 ASN A CA 1
ATOM 866 C C . ASN A 1 112 ? 9.481 2.523 15.973 1.00 76.19 112 ASN A C 1
ATOM 868 O O . ASN A 1 112 ? 9.883 3.371 16.771 1.00 76.19 112 ASN A O 1
ATOM 872 N N . SER A 1 113 ? 9.689 1.215 16.140 1.00 67.06 113 SER A N 1
ATOM 873 C CA . SER A 1 113 ? 10.303 0.611 17.328 1.00 67.06 113 SER A CA 1
ATOM 874 C C . SER A 1 113 ? 11.713 1.107 17.644 1.00 67.06 113 SER A C 1
ATOM 876 O O . SER A 1 113 ? 12.128 1.057 18.800 1.00 67.06 113 SER A O 1
ATOM 878 N N . ARG A 1 114 ? 12.431 1.644 16.649 1.00 63.25 114 ARG A N 1
ATOM 879 C CA . ARG A 1 114 ? 13.814 2.122 16.795 1.00 63.25 114 ARG A CA 1
ATOM 880 C C . ARG A 1 114 ? 13.948 3.449 17.563 1.00 63.25 114 ARG A C 1
ATOM 882 O O . ARG A 1 114 ? 15.065 3.821 17.903 1.00 63.25 114 ARG A O 1
ATOM 889 N N . TYR A 1 115 ? 12.846 4.144 17.862 1.00 56.22 115 TYR A N 1
ATOM 890 C CA . TYR A 1 115 ? 12.861 5.406 18.614 1.00 56.22 115 TYR A CA 1
ATOM 891 C C . TYR A 1 115 ? 12.139 5.268 19.967 1.00 56.22 115 TYR A C 1
ATOM 893 O O . TYR A 1 115 ? 10.925 5.472 20.057 1.00 56.22 115 TYR A O 1
ATOM 901 N N . PRO A 1 116 ? 12.867 4.951 21.057 1.00 52.62 116 PRO A N 1
ATOM 902 C CA . PRO A 1 116 ? 12.303 4.885 22.406 1.00 52.62 116 PRO A CA 1
ATOM 903 C C . PRO A 1 116 ? 11.970 6.265 23.003 1.00 52.62 116 PRO A C 1
ATOM 905 O O . PRO A 1 116 ? 11.268 6.320 24.010 1.00 52.62 116 PRO A O 1
ATOM 908 N N . PHE A 1 117 ? 12.439 7.357 22.386 1.00 41.03 117 PHE A N 1
ATOM 909 C CA . PHE A 1 117 ? 12.305 8.735 22.878 1.00 41.03 117 PHE A CA 1
ATOM 910 C C . PHE A 1 117 ? 10.871 9.295 22.799 1.00 41.03 117 PHE A C 1
ATOM 912 O O . PHE A 1 117 ? 10.526 10.208 23.538 1.00 41.03 117 PHE A O 1
ATOM 919 N N . CYS A 1 118 ? 9.986 8.706 21.988 1.00 47.56 118 CYS A N 1
ATOM 920 C CA . CYS A 1 118 ? 8.578 9.118 21.915 1.00 47.56 118 CYS A CA 1
ATOM 921 C C . CYS A 1 118 ? 7.699 8.565 23.056 1.00 47.56 118 CYS A C 1
ATOM 923 O O . CYS A 1 118 ? 6.500 8.832 23.065 1.00 47.56 118 CYS A O 1
ATOM 925 N N . ARG A 1 119 ? 8.247 7.796 24.015 1.00 48.12 119 ARG A N 1
ATOM 926 C CA . ARG A 1 119 ? 7.470 7.233 25.142 1.00 48.12 119 ARG A CA 1
ATOM 927 C C . ARG A 1 119 ? 6.774 8.295 26.012 1.00 48.12 119 ARG A C 1
ATOM 929 O O . ARG A 1 119 ? 5.592 8.101 26.278 1.00 48.12 119 ARG A O 1
ATOM 936 N N . PRO A 1 120 ? 7.422 9.403 26.429 1.00 49.09 120 PRO A N 1
ATOM 937 C CA . PRO A 1 120 ? 6.773 10.393 27.294 1.00 49.09 120 PRO A CA 1
ATOM 938 C C . PRO A 1 120 ? 5.678 11.175 26.563 1.00 49.09 120 PRO A C 1
ATOM 940 O O . PRO A 1 120 ? 4.629 11.450 27.135 1.00 49.09 120 PRO A O 1
ATOM 943 N N . TRP A 1 121 ? 5.896 11.478 25.280 1.00 44.06 121 TRP A N 1
ATOM 944 C CA . TRP A 1 121 ? 4.918 12.163 24.434 1.00 44.06 121 TRP A CA 1
ATOM 945 C C . TRP A 1 121 ? 3.702 11.280 24.137 1.00 44.06 121 TRP A C 1
ATOM 947 O O . TRP A 1 121 ? 2.579 11.723 24.337 1.00 44.06 121 TRP A O 1
ATOM 957 N N . MET A 1 122 ? 3.893 10.005 23.773 1.00 47.50 122 MET A N 1
ATOM 958 C CA . MET A 1 122 ? 2.778 9.066 23.562 1.00 47.50 1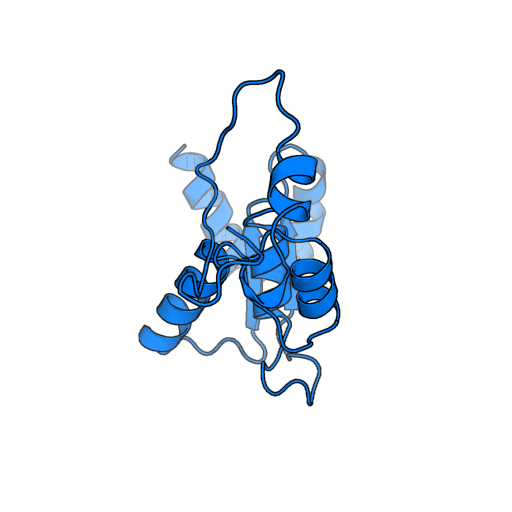22 MET A CA 1
ATOM 959 C C . MET A 1 122 ? 1.871 8.925 24.787 1.00 47.50 122 MET A C 1
ATOM 961 O O . MET A 1 122 ? 0.665 8.778 24.611 1.00 47.50 122 MET A O 1
ATOM 965 N N . MET A 1 123 ? 2.420 9.000 26.007 1.00 48.34 123 MET A N 1
ATOM 966 C CA . MET A 1 123 ? 1.598 8.922 27.219 1.00 48.34 123 MET A CA 1
ATOM 967 C C . MET A 1 123 ? 0.645 10.115 27.402 1.00 48.34 123 MET A C 1
ATOM 969 O O . MET A 1 123 ? -0.337 10.000 28.128 1.00 48.34 123 MET A O 1
ATOM 973 N N . HIS A 1 124 ? 0.909 11.241 26.735 1.00 49.97 124 HIS A N 1
ATOM 974 C CA . HIS A 1 124 ? 0.064 12.433 26.811 1.00 49.97 124 HIS A CA 1
ATOM 975 C C . HIS A 1 124 ? -0.970 12.510 25.680 1.00 49.97 124 HIS A C 1
ATOM 977 O O . HIS A 1 124 ? -2.023 13.104 25.884 1.00 49.97 124 HIS A O 1
ATOM 983 N N . VAL A 1 125 ? -0.697 11.916 24.508 1.00 48.28 125 VAL A N 1
ATOM 984 C CA . VAL A 1 125 ? -1.587 12.019 23.328 1.00 48.28 125 VAL A CA 1
ATOM 985 C C . VAL A 1 125 ? -2.410 10.751 23.069 1.00 48.28 125 VAL A C 1
ATOM 987 O O . VAL A 1 125 ? -3.466 10.822 22.451 1.00 48.28 125 VAL A O 1
ATOM 990 N N . MET A 1 126 ? -1.961 9.574 23.524 1.00 55.03 126 MET A N 1
ATOM 991 C CA . MET A 1 126 ? -2.719 8.333 23.328 1.00 55.03 126 MET A CA 1
ATOM 992 C C . MET A 1 126 ? -3.690 8.081 24.485 1.00 55.03 126 MET A C 1
ATOM 994 O O . MET A 1 126 ? -3.283 8.202 25.642 1.00 55.03 126 MET A O 1
ATOM 998 N N . PRO A 1 127 ? -4.920 7.606 24.216 1.00 60.94 127 PRO A N 1
ATOM 999 C CA . PRO A 1 127 ? -5.807 7.102 25.258 1.00 60.94 127 PRO A CA 1
ATOM 1000 C C . PRO A 1 127 ? -5.103 6.044 26.123 1.00 60.94 127 PRO A C 1
ATOM 1002 O O . PRO A 1 127 ? -4.389 5.183 25.598 1.00 60.94 127 PRO A O 1
ATOM 1005 N N . LEU A 1 128 ? -5.332 6.070 27.441 1.00 58.84 128 LEU A N 1
ATOM 1006 C CA . LEU A 1 128 ? -4.718 5.157 28.426 1.00 58.84 128 LEU A CA 1
ATOM 1007 C C . LEU A 1 128 ? -4.826 3.670 28.032 1.00 58.84 128 LEU A C 1
ATOM 1009 O O . LEU A 1 128 ? -3.927 2.877 28.309 1.00 58.84 128 LEU A O 1
ATOM 1013 N N . GLN A 1 129 ? -5.895 3.295 27.327 1.00 53.50 129 GLN A N 1
ATOM 1014 C CA . GLN A 1 129 ? -6.128 1.934 26.836 1.00 53.50 129 GLN A CA 1
ATOM 1015 C C . GLN A 1 129 ? -5.081 1.481 25.801 1.00 53.50 129 GLN A C 1
ATOM 1017 O O . GLN A 1 129 ? -4.591 0.353 25.871 1.00 53.50 129 GLN A O 1
ATOM 1022 N N . CYS A 1 130 ? -4.665 2.366 24.890 1.00 53.53 130 CYS A N 1
ATOM 1023 C CA . CYS A 1 130 ? -3.613 2.067 23.914 1.00 53.53 130 CYS A CA 1
ATOM 1024 C C . CYS A 1 130 ? -2.244 1.930 24.589 1.00 53.53 130 CYS A C 1
ATOM 1026 O O . CYS A 1 130 ? -1.453 1.057 24.230 1.00 53.53 130 CYS A O 1
ATOM 1028 N N . GLN A 1 131 ? -1.977 2.751 25.607 1.00 55.06 131 GLN A N 1
ATOM 1029 C CA . GLN A 1 131 ? -0.736 2.680 26.379 1.00 55.06 131 GLN A CA 1
ATOM 1030 C C . GLN A 1 131 ? -0.621 1.333 27.106 1.00 55.06 131 GLN A C 1
ATOM 1032 O O . GLN A 1 131 ? 0.414 0.668 27.021 1.00 55.06 131 GLN A O 1
ATOM 1037 N N . ALA A 1 132 ? -1.706 0.895 27.753 1.00 57.94 132 ALA A N 1
ATOM 1038 C CA . ALA A 1 132 ? -1.778 -0.394 28.435 1.00 57.94 132 ALA A CA 1
ATOM 1039 C C . ALA A 1 132 ? -1.547 -1.575 27.475 1.00 57.94 132 ALA A C 1
ATOM 1041 O O . ALA A 1 132 ? -0.811 -2.504 27.813 1.00 57.94 132 ALA A O 1
ATOM 1042 N N . TRP A 1 133 ? -2.106 -1.521 26.261 1.00 59.50 133 TRP A N 1
ATOM 1043 C CA . TRP A 1 133 ? -1.907 -2.557 25.245 1.00 59.50 133 TRP A CA 1
ATOM 1044 C C . TRP A 1 133 ? -0.450 -2.643 24.767 1.00 59.50 133 TRP A C 1
ATOM 1046 O O . TRP A 1 133 ? 0.130 -3.726 24.773 1.00 59.50 133 TRP A O 1
ATOM 1056 N N . ILE A 1 134 ? 0.198 -1.514 24.453 1.00 57.28 134 ILE A N 1
ATOM 1057 C CA . ILE A 1 134 ? 1.618 -1.492 24.043 1.00 57.28 134 ILE A CA 1
ATOM 1058 C C . ILE A 1 134 ? 2.524 -2.023 25.160 1.00 57.28 134 ILE A C 1
ATOM 1060 O O . ILE A 1 134 ? 3.472 -2.766 24.895 1.00 57.28 134 ILE A O 1
ATOM 1064 N N . HIS A 1 135 ? 2.249 -1.646 26.413 1.00 57.00 135 HIS A N 1
ATOM 1065 C CA . HIS A 1 135 ? 2.988 -2.148 27.571 1.00 57.00 135 HIS A CA 1
ATOM 1066 C C . HIS A 1 135 ? 2.800 -3.651 27.800 1.00 57.00 135 HIS A C 1
ATOM 1068 O O . HIS A 1 135 ? 3.695 -4.270 28.372 1.00 57.00 135 HIS A O 1
ATOM 1074 N N . ARG A 1 136 ? 1.672 -4.226 27.370 1.00 53.50 136 ARG A N 1
ATOM 1075 C CA . ARG A 1 136 ? 1.407 -5.667 27.422 1.00 53.50 136 ARG A CA 1
ATOM 1076 C C . ARG A 1 136 ? 2.162 -6.400 26.314 1.00 53.50 136 ARG A C 1
ATOM 1078 O O . ARG A 1 136 ? 2.976 -7.256 26.619 1.00 53.50 136 ARG A O 1
ATOM 1085 N N . VAL A 1 137 ? 2.016 -5.959 25.063 1.00 52.06 137 VAL A N 1
ATOM 1086 C CA . VAL A 1 137 ? 2.686 -6.569 23.898 1.00 52.06 137 VAL A CA 1
ATOM 1087 C C . VAL A 1 137 ? 4.214 -6.556 24.035 1.00 52.06 137 VAL A C 1
ATOM 1089 O O . VAL A 1 137 ? 4.866 -7.518 23.661 1.00 52.06 137 VAL A O 1
ATOM 1092 N N . LYS A 1 138 ? 4.808 -5.503 24.615 1.00 48.94 138 LYS A N 1
ATOM 1093 C CA . LYS A 1 138 ? 6.265 -5.433 24.850 1.00 48.94 138 LYS A CA 1
ATOM 1094 C C . LYS A 1 138 ? 6.791 -6.315 25.986 1.00 48.94 138 LYS A C 1
ATOM 1096 O O . LYS A 1 138 ? 8.002 -6.383 26.140 1.00 48.94 138 LYS A O 1
ATOM 1101 N N . ARG A 1 139 ? 5.932 -6.894 26.832 1.00 51.00 139 ARG A N 1
ATOM 1102 C CA . ARG A 1 139 ? 6.364 -7.895 27.825 1.00 51.00 139 ARG A CA 1
ATOM 1103 C C . ARG A 1 139 ? 6.372 -9.308 27.249 1.00 51.00 139 ARG A C 1
ATOM 1105 O O . ARG A 1 139 ? 7.056 -10.159 27.801 1.00 51.00 139 ARG A O 1
ATOM 1112 N N . ASP A 1 140 ? 5.628 -9.522 26.168 1.00 42.09 140 ASP A N 1
ATOM 1113 C CA . ASP A 1 140 ? 5.419 -10.831 25.547 1.00 42.09 140 ASP A CA 1
ATOM 1114 C C . ASP A 1 140 ? 6.361 -11.075 24.340 1.00 42.09 140 ASP A C 1
ATOM 1116 O O . ASP A 1 140 ? 6.230 -12.089 23.654 1.00 42.09 140 ASP A O 1
ATOM 1120 N N . VAL A 1 141 ? 7.310 -10.159 24.082 1.00 41.84 141 VAL A N 1
ATOM 1121 C CA . VAL A 1 141 ? 8.384 -10.242 23.065 1.00 41.84 141 VAL A CA 1
ATOM 1122 C C . VAL A 1 141 ? 9.713 -9.884 23.713 1.00 41.84 141 VAL A C 1
ATOM 1124 O O . VAL A 1 141 ? 10.705 -10.593 23.446 1.00 41.84 141 VAL A O 1
#

InterPro domains:
  IPR000672 Tetrahydrofolate dehydrogenase/cyclohydrolase [PR00085] (25-46)
  IPR000672 Tetrahydrofolate dehydrogenase/cyclohydrolase [PR00085] (70-90)
  IPR020630 Tetrahydrofolate dehydrogenase/cyclohydrolase, catalytic domain [PF00763] (1-36)
  IPR020631 Tetrahydrofolate dehydrogenase/cyclohydrolase, NAD(P)-binding domain [PF02882] (55-97)
  IPR036291 NAD(P)-binding domain superfamily [SSF51735] (55-97)
  IPR046346 Aminoacid dehydrogenase-like, N-terminal domain superfamily [SSF53223] (2-60)

Organism: Nothobranchius furzeri (NCBI:txid105023)